Protein AF-A0A9D8QBR3-F1 (afdb_monomer_lite)

Radius of gyration: 22.79 Å; chains: 1; bounding box: 45×60×44 Å

Sequence (121 aa):
GFTKAMARELASLKITVNCVAPGVIDAPMLAAATPRSAAPGSMDTLAQAVPLGRLGTPEDIAGAVSFLLSEQASYITGATIDVNGGYRMAWAVAVRRLTSGCASARSARKCRAWHRRACDR

Structure (mmCIF, N/CA/C/O backbone):
data_AF-A0A9D8QBR3-F1
#
_entry.id   AF-A0A9D8QBR3-F1
#
loop_
_atom_site.group_PDB
_atom_site.id
_atom_site.type_symbol
_atom_site.label_atom_id
_atom_site.label_alt_id
_atom_site.label_comp_id
_atom_site.label_asym_id
_atom_site.label_entity_id
_atom_site.label_seq_id
_atom_site.pdbx_PDB_ins_code
_atom_site.Cartn_x
_atom_site.Cartn_y
_atom_site.Cartn_z
_atom_site.occupancy
_atom_site.B_iso_or_equiv
_atom_site.auth_seq_id
_atom_site.auth_comp_id
_atom_site.auth_asym_id
_atom_site.auth_atom_id
_atom_site.pdbx_PDB_model_num
ATOM 1 N N . GLY A 1 1 ? 7.817 0.364 11.735 1.00 84.06 1 GLY A N 1
ATOM 2 C CA . GLY A 1 1 ? 7.638 0.656 13.172 1.00 84.06 1 GLY A CA 1
ATOM 3 C C . GLY A 1 1 ? 6.437 1.550 13.399 1.00 84.06 1 GLY A C 1
ATOM 4 O O . GLY A 1 1 ? 5.447 1.078 13.938 1.00 84.06 1 GLY A O 1
ATOM 5 N N . PHE A 1 2 ? 6.502 2.792 12.914 1.00 95.06 2 PHE A N 1
ATOM 6 C CA . PHE A 1 2 ? 5.475 3.824 13.101 1.00 95.06 2 PHE A CA 1
ATOM 7 C C . PHE A 1 2 ? 4.035 3.373 12.792 1.00 95.06 2 PHE A C 1
ATOM 9 O O . PHE A 1 2 ? 3.184 3.437 13.670 1.00 95.06 2 PHE A O 1
ATOM 16 N N . THR A 1 3 ? 3.779 2.807 11.607 1.00 96.62 3 THR A N 1
ATOM 17 C CA . THR A 1 3 ? 2.440 2.330 11.201 1.00 96.62 3 THR A CA 1
ATOM 18 C C . THR A 1 3 ? 1.828 1.349 12.201 1.00 96.62 3 THR A C 1
ATOM 20 O O . THR A 1 3 ? 0.664 1.479 12.548 1.00 96.62 3 THR A O 1
ATOM 23 N N . LYS A 1 4 ? 2.616 0.395 12.715 1.00 96.75 4 LYS A N 1
ATOM 24 C CA . LYS A 1 4 ? 2.138 -0.605 13.684 1.00 96.75 4 LYS A CA 1
ATOM 25 C C . LYS A 1 4 ? 1.855 0.009 15.056 1.00 96.75 4 LYS A C 1
ATOM 27 O O . LYS A 1 4 ? 0.917 -0.415 15.719 1.00 96.75 4 LYS A O 1
ATOM 32 N N . ALA A 1 5 ? 2.659 0.987 15.478 1.00 97.44 5 ALA A N 1
ATOM 33 C CA . ALA A 1 5 ? 2.427 1.707 16.728 1.00 97.44 5 ALA A CA 1
ATOM 34 C C . ALA A 1 5 ? 1.124 2.518 16.651 1.00 97.44 5 ALA A C 1
ATOM 36 O O . ALA A 1 5 ? 0.245 2.339 17.486 1.00 97.44 5 ALA A O 1
ATOM 37 N N . MET A 1 6 ? 0.955 3.304 15.585 1.00 97.31 6 MET A N 1
ATOM 38 C CA . MET A 1 6 ? -0.261 4.089 15.345 1.00 97.31 6 MET A CA 1
ATOM 39 C C . MET A 1 6 ? -1.506 3.212 15.177 1.00 97.31 6 MET A C 1
ATOM 41 O O . MET A 1 6 ? -2.558 3.537 15.715 1.00 97.31 6 MET A O 1
ATOM 45 N N . ALA A 1 7 ? -1.386 2.076 14.482 1.00 97.50 7 ALA A N 1
ATOM 46 C CA . ALA A 1 7 ? -2.480 1.118 14.336 1.00 97.50 7 ALA A CA 1
ATOM 47 C C . ALA A 1 7 ? -2.979 0.593 15.688 1.00 97.50 7 ALA A C 1
ATOM 49 O O . ALA A 1 7 ? -4.179 0.414 15.861 1.00 97.50 7 ALA A O 1
ATOM 50 N N . ARG A 1 8 ? -2.074 0.353 16.647 1.00 97.00 8 ARG A N 1
ATOM 51 C CA . ARG A 1 8 ? -2.447 -0.080 18.001 1.00 97.00 8 ARG A CA 1
ATOM 52 C C . ARG A 1 8 ? -3.083 1.046 18.807 1.00 97.00 8 ARG A C 1
ATOM 54 O O . ARG A 1 8 ? -4.074 0.793 19.481 1.00 97.00 8 ARG A O 1
ATOM 61 N N . GLU A 1 9 ? -2.528 2.251 18.721 1.00 97.94 9 GLU A N 1
ATOM 62 C CA . GLU A 1 9 ? -3.010 3.411 19.477 1.00 97.94 9 GLU A CA 1
ATOM 63 C C . GLU A 1 9 ? -4.428 3.826 19.060 1.00 97.94 9 GLU A C 1
ATOM 65 O O . GLU A 1 9 ? -5.275 4.113 19.899 1.00 97.94 9 GLU A O 1
ATOM 70 N N . LEU A 1 10 ? -4.717 3.803 17.756 1.00 97.50 10 LEU A N 1
ATOM 71 C CA . LEU A 1 10 ? -5.983 4.297 17.212 1.00 97.50 10 LEU A CA 1
ATOM 72 C C . LEU A 1 10 ? -7.067 3.214 17.049 1.00 97.50 10 LEU A C 1
ATOM 74 O O . LEU A 1 10 ? -8.196 3.525 16.664 1.00 97.50 10 LEU A O 1
ATOM 78 N N . ALA A 1 11 ? -6.763 1.950 17.367 1.00 96.38 11 ALA A N 1
ATOM 79 C CA . ALA A 1 11 ? -7.699 0.835 17.197 1.00 96.38 11 ALA A CA 1
ATOM 80 C C . ALA A 1 11 ? -8.986 0.994 18.027 1.00 96.38 11 ALA A C 1
ATOM 82 O O . ALA A 1 11 ? -10.069 0.657 17.550 1.00 96.38 11 ALA A O 1
ATOM 83 N N . SER A 1 12 ? -8.892 1.541 19.245 1.00 96.62 12 SER A N 1
ATOM 84 C CA . SER A 1 12 ? -10.049 1.792 20.123 1.00 96.62 12 SER A CA 1
ATOM 85 C C . SER A 1 12 ? -11.034 2.807 19.532 1.00 96.62 12 SER A C 1
ATOM 87 O O . SER A 1 12 ? -12.233 2.733 19.796 1.00 96.62 12 SER A O 1
ATOM 89 N N . LEU A 1 13 ? -10.540 3.703 18.673 1.00 97.56 13 LEU A N 1
ATOM 90 C CA . LEU A 1 13 ? -11.322 4.691 17.931 1.00 97.56 13 LEU A CA 1
ATOM 91 C C . LEU A 1 13 ? -11.866 4.142 16.604 1.00 97.56 13 LEU A C 1
ATOM 93 O O . LEU A 1 13 ? -12.467 4.891 15.839 1.00 97.56 13 LEU A O 1
ATOM 97 N N . LYS A 1 14 ? -11.665 2.845 16.322 1.00 95.94 14 LYS A N 1
ATOM 98 C CA . LYS A 1 14 ? -12.031 2.185 15.058 1.00 95.94 14 LYS A CA 1
ATOM 99 C C . LYS A 1 14 ? -11.349 2.808 13.831 1.00 95.94 14 LYS A C 1
ATOM 101 O O . LYS A 1 14 ? -11.904 2.788 12.737 1.00 95.94 14 LYS A O 1
ATOM 106 N N . ILE A 1 15 ? -10.138 3.341 14.003 1.00 97.38 15 ILE A N 1
ATOM 107 C CA . ILE A 1 15 ? -9.3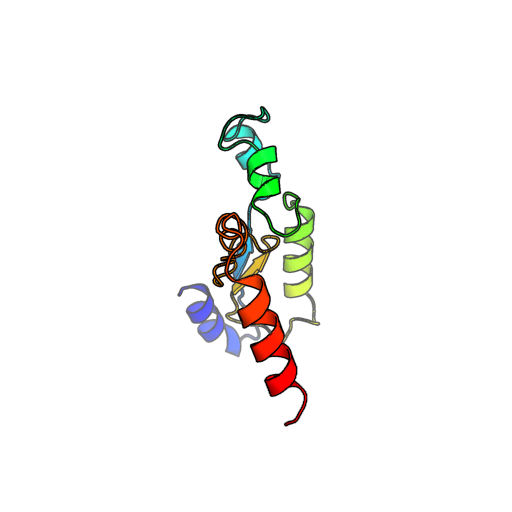27 3.884 12.907 1.00 97.38 15 ILE A CA 1
ATOM 108 C C . ILE A 1 15 ? -8.275 2.845 12.507 1.00 97.38 15 ILE A C 1
ATOM 110 O O . ILE A 1 15 ? -7.456 2.416 13.323 1.00 97.38 15 ILE A O 1
ATOM 114 N N . THR A 1 16 ? -8.268 2.458 11.233 1.00 97.88 16 THR A N 1
ATOM 115 C CA . THR A 1 16 ? -7.260 1.558 10.657 1.00 97.88 16 THR A CA 1
ATOM 116 C C . THR A 1 16 ? -6.068 2.345 10.122 1.00 97.88 16 THR A C 1
ATOM 118 O O . THR A 1 16 ? -6.245 3.351 9.438 1.00 97.88 16 THR A O 1
ATOM 121 N N . VAL A 1 17 ? -4.844 1.871 10.371 1.00 97.69 17 VAL A N 1
ATOM 122 C CA . VAL A 1 17 ? -3.615 2.524 9.888 1.00 97.69 17 VAL A CA 1
ATOM 123 C C . VAL A 1 17 ? -2.773 1.518 9.121 1.00 97.69 17 VAL A C 1
ATOM 125 O O . VAL A 1 17 ? -2.293 0.549 9.697 1.00 97.69 17 VAL A O 1
ATOM 128 N N . ASN A 1 18 ? -2.542 1.762 7.833 1.00 97.25 18 ASN A N 1
ATOM 129 C CA . ASN A 1 18 ? -1.762 0.881 6.962 1.00 97.25 18 ASN A CA 1
ATOM 130 C C . ASN A 1 18 ? -0.664 1.661 6.233 1.00 97.25 18 ASN A C 1
ATOM 132 O O . ASN A 1 18 ? -0.688 2.888 6.158 1.00 97.25 18 ASN A O 1
ATOM 136 N N . CYS A 1 19 ? 0.326 0.943 5.715 1.00 96.25 19 CYS A N 1
ATOM 137 C CA . CYS A 1 19 ? 1.414 1.493 4.919 1.00 96.25 19 CYS A CA 1
ATOM 138 C C . CYS A 1 19 ? 1.354 0.897 3.517 1.00 96.25 19 CYS A C 1
ATOM 140 O O . CYS A 1 19 ? 1.310 -0.321 3.373 1.00 96.25 19 CYS A O 1
ATOM 142 N N . VAL A 1 20 ? 1.387 1.748 2.496 1.00 94.94 20 VAL A N 1
ATOM 143 C CA . VAL A 1 20 ? 1.549 1.321 1.105 1.00 94.94 20 VAL A CA 1
ATOM 144 C C . VAL A 1 20 ? 3.009 1.524 0.719 1.00 94.94 20 VAL A C 1
ATOM 146 O O . VAL A 1 20 ? 3.544 2.622 0.869 1.00 94.94 20 VAL A O 1
ATOM 149 N N . ALA A 1 21 ? 3.657 0.459 0.256 1.00 92.62 21 ALA A N 1
ATOM 150 C CA . ALA A 1 21 ? 5.046 0.447 -0.180 1.00 92.62 21 ALA A CA 1
ATOM 151 C C . ALA A 1 21 ? 5.097 0.354 -1.718 1.00 92.62 21 ALA A C 1
ATOM 153 O O . ALA A 1 21 ? 5.069 -0.749 -2.277 1.00 92.62 21 ALA A O 1
ATOM 154 N N . PRO A 1 22 ? 5.126 1.502 -2.422 1.00 90.62 22 PRO A N 1
ATOM 155 C CA . PRO A 1 22 ? 5.157 1.525 -3.876 1.00 90.62 22 PRO A CA 1
ATOM 156 C C . PRO A 1 22 ? 6.493 1.014 -4.432 1.00 90.62 22 PRO A C 1
ATOM 158 O O . PRO A 1 22 ? 7.541 1.075 -3.781 1.00 90.62 22 PRO A O 1
ATOM 161 N N . GLY A 1 23 ? 6.436 0.497 -5.658 1.00 86.88 23 GLY A N 1
ATOM 162 C CA . GLY A 1 23 ? 7.604 0.115 -6.452 1.00 86.88 23 GLY A CA 1
ATOM 163 C C . GLY A 1 23 ? 8.112 1.237 -7.342 1.00 86.88 23 GLY A C 1
ATOM 164 O O . GLY A 1 23 ? 8.049 2.413 -6.993 1.00 86.88 23 GLY A O 1
ATOM 165 N N . VAL A 1 24 ? 8.598 0.857 -8.522 1.00 86.00 24 VAL A N 1
ATOM 166 C CA . VAL A 1 24 ? 8.919 1.819 -9.576 1.00 86.00 24 VAL A CA 1
ATOM 167 C C . VAL A 1 24 ? 7.615 2.253 -10.246 1.00 86.00 24 VAL A C 1
ATOM 169 O O . VAL A 1 24 ? 6.970 1.453 -10.927 1.00 86.00 24 VAL A O 1
ATOM 172 N N . ILE A 1 25 ? 7.222 3.504 -10.014 1.00 86.38 25 ILE A N 1
ATOM 173 C CA . ILE A 1 25 ? 5.989 4.105 -10.533 1.00 86.38 25 ILE A CA 1
ATOM 174 C C . ILE A 1 25 ? 6.351 5.218 -11.513 1.00 86.38 25 ILE A C 1
ATOM 176 O O . ILE A 1 25 ? 7.216 6.043 -11.211 1.00 86.38 25 ILE A O 1
ATOM 180 N N . ASP A 1 26 ? 5.678 5.257 -12.661 1.00 83.31 26 ASP A N 1
ATOM 181 C CA . ASP A 1 26 ? 5.788 6.329 -13.648 1.00 83.31 26 ASP A CA 1
ATOM 182 C C . ASP A 1 26 ? 5.111 7.598 -13.112 1.00 83.31 26 ASP A C 1
ATOM 184 O O . ASP A 1 26 ? 3.926 7.855 -13.315 1.00 83.31 26 ASP A O 1
ATOM 188 N N . ALA A 1 27 ? 5.868 8.352 -12.321 1.00 78.19 27 ALA A N 1
ATOM 189 C CA . ALA A 1 27 ? 5.452 9.609 -11.723 1.00 78.19 27 ALA A CA 1
ATOM 190 C C . ALA A 1 27 ? 6.390 10.740 -12.176 1.00 78.19 27 ALA A C 1
ATOM 192 O O . ALA A 1 27 ? 7.571 10.484 -12.436 1.00 78.19 27 ALA A O 1
ATOM 193 N N . PRO A 1 28 ? 5.932 12.009 -12.178 1.00 72.75 28 PRO A N 1
ATOM 194 C CA . PRO A 1 28 ? 6.739 13.150 -12.624 1.00 72.75 28 PRO A CA 1
ATOM 195 C C . PRO A 1 28 ? 8.110 13.245 -11.940 1.00 72.75 28 PRO A C 1
ATOM 197 O O . PRO A 1 28 ? 9.100 13.612 -12.566 1.00 72.75 28 PRO A O 1
ATOM 200 N N . MET A 1 29 ? 8.185 12.851 -10.666 1.00 68.31 29 MET A N 1
ATOM 201 C CA . MET A 1 29 ? 9.431 12.814 -9.898 1.00 68.31 29 MET A CA 1
ATOM 202 C C . MET A 1 29 ? 10.443 11.803 -10.459 1.00 68.31 29 MET A C 1
ATOM 204 O O . MET A 1 29 ? 11.633 12.102 -10.528 1.00 68.31 29 MET A O 1
ATOM 208 N N . LEU A 1 30 ? 9.987 10.620 -10.881 1.00 69.31 30 LEU A N 1
ATOM 209 C CA . LEU A 1 30 ? 10.856 9.620 -11.502 1.00 69.31 30 LEU A CA 1
ATOM 210 C C . LEU A 1 30 ? 11.273 10.071 -12.906 1.00 69.31 30 LEU A C 1
ATOM 212 O O . LEU A 1 30 ? 12.441 9.940 -13.267 1.00 69.31 30 LEU A O 1
ATOM 216 N N . ALA A 1 31 ? 10.349 10.670 -13.660 1.00 67.25 31 ALA A N 1
ATOM 217 C CA . ALA A 1 31 ? 10.625 11.217 -14.986 1.00 67.25 31 ALA A CA 1
ATOM 218 C C . ALA A 1 31 ? 11.650 12.360 -14.974 1.00 67.25 31 ALA A C 1
ATOM 220 O O . ALA A 1 31 ? 12.449 12.472 -15.899 1.00 67.25 31 ALA A O 1
ATOM 221 N N . ALA A 1 32 ? 11.677 13.170 -13.914 1.00 65.12 32 ALA A N 1
ATOM 222 C CA . ALA A 1 32 ? 12.683 14.214 -13.735 1.00 65.12 32 ALA A CA 1
ATOM 223 C C . ALA A 1 32 ? 14.065 13.660 -13.339 1.00 65.12 32 ALA A C 1
ATOM 225 O O . ALA A 1 32 ? 15.085 14.259 -13.670 1.00 65.12 32 ALA A O 1
ATOM 226 N N . ALA A 1 33 ? 14.107 12.527 -12.630 1.00 65.25 33 ALA A N 1
ATOM 227 C CA . ALA A 1 33 ? 15.340 11.938 -12.107 1.00 65.25 33 ALA A CA 1
ATOM 228 C C . ALA A 1 33 ? 15.984 10.892 -13.036 1.00 65.25 33 ALA A C 1
ATOM 230 O O . ALA A 1 33 ? 17.158 10.568 -12.859 1.00 65.25 33 ALA A O 1
ATOM 231 N N . THR A 1 34 ? 15.241 10.345 -14.007 1.00 62.19 34 THR A N 1
ATOM 232 C CA . THR A 1 34 ? 15.716 9.258 -14.879 1.00 62.19 34 THR A CA 1
ATOM 233 C C . THR A 1 34 ? 15.534 9.582 -16.365 1.00 62.19 34 THR A C 1
ATOM 235 O O . THR A 1 34 ? 14.416 9.840 -16.813 1.00 62.19 34 THR A O 1
ATOM 238 N N . PRO A 1 35 ? 16.612 9.547 -17.173 1.00 62.53 35 PRO A N 1
ATOM 239 C CA . PRO A 1 35 ? 16.503 9.656 -18.623 1.00 62.53 35 PRO A CA 1
ATOM 240 C C . PRO A 1 35 ? 15.719 8.474 -19.212 1.00 62.53 35 PRO A C 1
ATOM 242 O O . PRO A 1 35 ? 15.886 7.329 -18.788 1.00 62.53 35 PRO A O 1
ATOM 245 N N . ARG A 1 36 ? 14.909 8.730 -20.246 1.00 60.66 36 ARG A N 1
ATOM 246 C CA . ARG A 1 36 ? 14.108 7.700 -20.940 1.00 60.66 36 ARG A CA 1
ATOM 247 C C . ARG A 1 36 ? 14.914 6.842 -21.937 1.00 60.66 36 ARG A C 1
ATOM 249 O O . ARG A 1 36 ? 14.371 5.910 -22.508 1.00 60.66 36 ARG A O 1
ATOM 256 N N . SER A 1 37 ? 16.192 7.153 -22.165 1.00 53.69 37 SER A N 1
ATOM 257 C CA . SER A 1 37 ? 17.087 6.448 -23.107 1.00 53.69 37 SER A CA 1
ATOM 258 C C . SER A 1 37 ? 17.552 5.093 -22.577 1.00 53.69 37 SER A C 1
ATOM 260 O O . SER A 1 37 ? 17.706 4.979 -21.380 1.00 53.69 37 SER A O 1
ATOM 262 N N . ALA A 1 38 ? 17.936 4.130 -23.423 1.00 53.31 38 ALA A N 1
ATOM 263 C CA . ALA A 1 38 ? 18.385 2.767 -23.056 1.00 53.31 38 ALA A CA 1
ATOM 264 C C . ALA A 1 38 ? 19.698 2.644 -22.228 1.00 53.31 38 ALA A C 1
ATOM 266 O O . ALA A 1 38 ? 20.374 1.614 -22.257 1.00 53.31 38 ALA A O 1
ATOM 267 N N . ALA A 1 39 ? 20.091 3.684 -21.493 1.00 49.16 39 ALA A N 1
ATOM 268 C CA . ALA A 1 39 ? 21.199 3.641 -20.550 1.00 49.16 39 ALA A CA 1
ATOM 269 C C . ALA A 1 39 ? 20.841 2.788 -19.310 1.00 49.16 39 ALA A C 1
ATOM 271 O O . ALA A 1 39 ? 19.659 2.657 -18.966 1.00 49.16 39 ALA A O 1
ATOM 272 N N . PRO A 1 40 ? 21.836 2.224 -18.602 1.00 49.75 40 PRO A N 1
ATOM 273 C CA . PRO A 1 40 ? 21.618 1.606 -17.296 1.00 49.75 40 PRO A CA 1
ATOM 274 C C . PRO A 1 40 ? 20.934 2.600 -16.342 1.00 49.75 40 PRO A C 1
ATOM 276 O O . PRO A 1 40 ? 21.436 3.706 -16.155 1.00 49.75 40 PRO A O 1
ATOM 279 N N . GLY A 1 41 ? 19.793 2.225 -15.753 1.00 58.88 41 GLY A N 1
ATOM 280 C CA . GLY A 1 41 ? 19.010 3.106 -14.867 1.00 58.88 41 GLY A CA 1
ATOM 281 C C . GLY A 1 41 ? 17.889 3.888 -15.562 1.00 58.88 41 GLY A C 1
ATOM 282 O O . GLY A 1 41 ? 17.268 4.754 -14.953 1.00 58.88 41 GLY A O 1
ATOM 283 N N . SER A 1 42 ? 17.616 3.577 -16.824 1.00 67.50 42 SER A N 1
ATOM 284 C CA . SER A 1 42 ? 16.482 4.114 -17.570 1.00 67.50 42 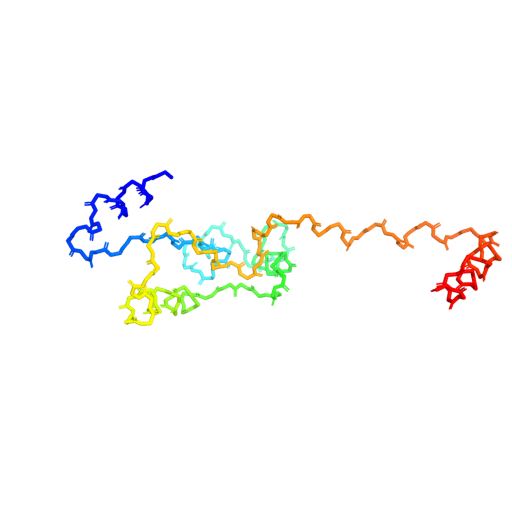SER A CA 1
ATOM 285 C C . SER A 1 42 ? 15.160 3.441 -17.242 1.00 67.50 42 SER A C 1
ATOM 287 O O . SER A 1 42 ? 15.129 2.302 -16.766 1.00 67.50 42 SER A O 1
ATOM 289 N N . MET A 1 43 ? 14.061 4.119 -17.574 1.00 69.31 43 MET A N 1
ATOM 290 C CA . MET A 1 43 ? 12.701 3.600 -17.395 1.00 69.31 43 MET A CA 1
ATOM 291 C C . MET A 1 43 ? 12.499 2.206 -18.007 1.00 69.31 43 MET A C 1
ATOM 293 O O . MET A 1 43 ? 11.904 1.346 -17.359 1.00 69.31 43 MET A O 1
ATOM 297 N N . ASP A 1 44 ? 13.052 1.946 -19.194 1.00 71.88 44 ASP A N 1
ATOM 298 C CA . ASP A 1 44 ? 12.915 0.648 -19.868 1.00 71.88 44 ASP A CA 1
ATOM 299 C C . ASP A 1 44 ? 13.685 -0.462 -19.140 1.00 71.88 44 ASP A C 1
ATOM 301 O O . ASP A 1 44 ? 13.182 -1.574 -18.967 1.00 71.88 44 ASP A O 1
ATOM 305 N N . THR A 1 45 ? 14.891 -0.162 -18.643 1.00 74.06 45 THR A N 1
ATOM 306 C CA . THR A 1 45 ? 15.659 -1.128 -17.837 1.00 74.06 45 THR A CA 1
ATOM 307 C C . THR A 1 45 ? 14.994 -1.410 -16.490 1.00 74.06 45 THR A C 1
ATOM 309 O O . THR A 1 45 ? 15.029 -2.544 -16.012 1.00 74.06 45 THR A O 1
ATOM 312 N N . LEU A 1 46 ? 14.334 -0.408 -15.900 1.00 75.69 46 LEU 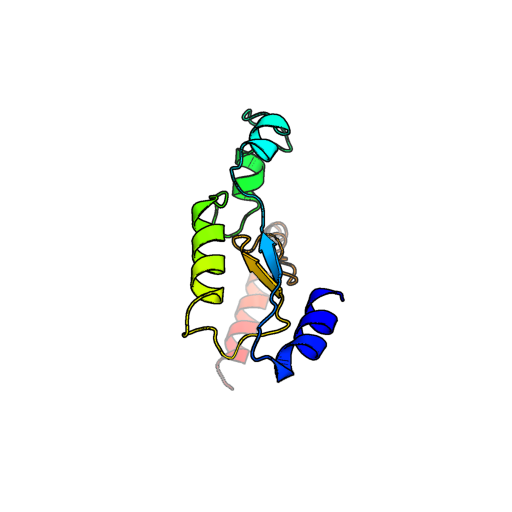A N 1
ATOM 313 C CA . LEU A 1 46 ? 13.563 -0.565 -14.669 1.00 75.69 46 LEU A CA 1
ATOM 314 C C . LEU A 1 46 ? 12.312 -1.417 -14.902 1.00 75.69 46 LEU A C 1
ATOM 316 O O . LEU A 1 46 ? 12.050 -2.319 -14.112 1.00 75.69 46 LEU A O 1
ATOM 320 N N . ALA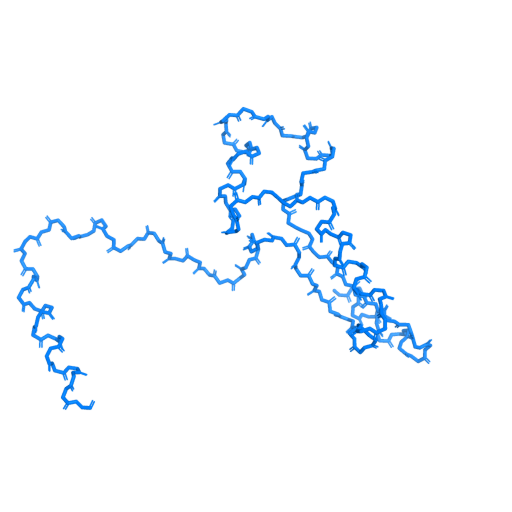 A 1 47 ? 11.587 -1.203 -16.003 1.00 81.25 47 ALA A N 1
ATOM 321 C CA . ALA A 1 47 ? 10.432 -2.019 -16.372 1.00 81.25 47 ALA A CA 1
ATOM 322 C C . ALA A 1 47 ? 10.798 -3.503 -16.541 1.00 81.25 47 ALA A C 1
ATOM 324 O O . ALA A 1 47 ? 10.066 -4.369 -16.068 1.00 81.25 47 ALA A O 1
ATOM 325 N N . GLN A 1 48 ? 11.958 -3.804 -17.138 1.00 82.44 48 GLN A N 1
ATOM 326 C CA . GLN A 1 48 ? 12.457 -5.181 -17.270 1.00 82.44 48 GLN A CA 1
ATOM 327 C C . GLN A 1 48 ? 12.828 -5.832 -15.931 1.00 82.44 48 GLN A C 1
ATOM 329 O O . GLN A 1 48 ? 12.803 -7.057 -15.817 1.00 82.44 48 GLN A O 1
ATOM 334 N N . ALA A 1 49 ? 13.192 -5.036 -14.925 1.00 80.75 49 ALA A N 1
ATOM 335 C CA . ALA A 1 49 ? 13.499 -5.532 -13.587 1.00 80.75 49 ALA A CA 1
ATOM 336 C C . ALA A 1 49 ? 12.236 -5.821 -12.754 1.00 80.75 49 ALA A C 1
ATOM 338 O O . ALA A 1 49 ? 12.314 -6.538 -11.756 1.00 80.75 49 ALA A O 1
ATOM 339 N N . VAL A 1 50 ? 11.076 -5.284 -13.147 1.00 86.44 50 VAL A N 1
ATOM 340 C CA . VAL A 1 50 ? 9.788 -5.579 -12.511 1.00 86.44 50 VAL A CA 1
ATOM 341 C C . VAL A 1 50 ? 9.253 -6.908 -13.063 1.00 86.44 50 VAL A C 1
ATOM 343 O O . VAL A 1 50 ? 9.094 -7.035 -14.274 1.00 86.44 50 VAL A O 1
ATOM 346 N N . PRO A 1 51 ? 8.911 -7.900 -12.221 1.00 87.38 51 PRO A N 1
ATOM 347 C CA . PRO A 1 51 ? 8.359 -9.179 -12.680 1.00 87.38 51 PRO A CA 1
ATOM 348 C C . PRO A 1 51 ? 7.088 -9.080 -13.535 1.00 87.38 51 PRO A C 1
ATOM 350 O O . PRO A 1 51 ? 6.900 -9.891 -14.436 1.00 87.38 51 PRO A O 1
ATOM 353 N N . LEU A 1 52 ? 6.234 -8.079 -13.297 1.00 88.12 52 LEU A N 1
ATOM 354 C CA . LEU A 1 52 ? 5.080 -7.786 -14.163 1.00 88.12 52 LEU A CA 1
ATOM 355 C C . LEU A 1 52 ? 5.452 -7.127 -15.508 1.00 88.12 52 LEU A C 1
ATOM 357 O O . LEU A 1 52 ? 4.564 -6.857 -16.313 1.00 88.12 52 LEU A O 1
ATOM 361 N N . GLY A 1 53 ? 6.734 -6.852 -15.760 1.00 85.62 53 GLY A N 1
ATOM 362 C CA . GLY A 1 53 ? 7.259 -6.361 -17.038 1.00 85.62 53 GLY A CA 1
ATOM 363 C C . GLY A 1 53 ? 6.874 -4.924 -17.393 1.00 85.62 53 GLY A C 1
ATOM 364 O O . GLY A 1 53 ? 7.062 -4.508 -18.533 1.00 85.62 53 GLY A O 1
ATOM 365 N N . ARG A 1 54 ? 6.315 -4.167 -16.444 1.00 87.44 54 ARG A N 1
ATOM 366 C CA . ARG A 1 54 ? 5.890 -2.777 -16.635 1.00 87.44 54 ARG A CA 1
ATOM 367 C C . ARG A 1 54 ? 6.183 -1.932 -15.405 1.00 87.44 54 ARG A C 1
ATOM 369 O O . ARG A 1 54 ? 6.230 -2.448 -14.288 1.00 87.44 54 ARG A O 1
ATOM 376 N N . LEU A 1 55 ? 6.300 -0.625 -15.613 1.00 87.44 55 LEU A N 1
ATOM 377 C CA . LEU A 1 55 ? 6.233 0.336 -14.518 1.00 87.44 55 LEU A CA 1
ATOM 378 C C . LEU A 1 55 ? 4.805 0.389 -13.963 1.00 87.44 55 LEU A C 1
ATOM 380 O O . LEU A 1 55 ? 3.824 0.182 -14.689 1.00 87.44 55 LEU A O 1
ATOM 384 N N . GLY A 1 56 ? 4.696 0.638 -12.661 1.00 88.62 56 GLY A N 1
ATOM 385 C CA . GLY A 1 56 ? 3.411 0.973 -12.067 1.00 88.62 56 GLY A CA 1
ATOM 386 C C . GLY A 1 56 ? 2.977 2.374 -12.486 1.00 88.62 56 GLY A C 1
ATOM 387 O O . GLY A 1 56 ? 3.793 3.205 -12.874 1.00 88.62 56 GLY A O 1
ATOM 388 N N . THR A 1 57 ? 1.688 2.635 -12.383 1.00 90.62 57 THR A N 1
ATOM 389 C CA . THR A 1 57 ? 1.060 3.933 -12.634 1.00 90.62 57 THR A CA 1
ATOM 390 C C . THR A 1 57 ? 0.567 4.529 -11.313 1.00 90.62 57 THR A C 1
ATOM 392 O O . THR A 1 57 ? 0.385 3.789 -10.337 1.00 90.62 57 THR A O 1
ATOM 395 N N . PRO A 1 58 ? 0.351 5.852 -11.225 1.00 91.38 58 PRO A N 1
ATOM 396 C CA . PRO A 1 58 ? -0.312 6.456 -10.070 1.00 91.38 58 PRO A CA 1
ATOM 397 C C . PRO A 1 58 ? -1.663 5.796 -9.752 1.00 91.38 58 PRO A C 1
ATOM 399 O O . PRO A 1 58 ? -2.008 5.623 -8.583 1.00 91.38 58 PRO A O 1
ATOM 402 N N . GLU A 1 59 ? -2.386 5.355 -10.780 1.00 93.44 59 GLU A N 1
ATOM 403 C CA . GLU A 1 59 ? -3.671 4.668 -10.678 1.00 93.44 59 GLU A CA 1
ATOM 404 C C . GLU A 1 59 ? -3.543 3.298 -9.996 1.00 93.44 59 GLU A C 1
ATOM 406 O O . GLU A 1 59 ? -4.414 2.934 -9.205 1.00 93.44 59 GLU A O 1
ATOM 411 N N . ASP A 1 60 ? -2.441 2.567 -10.213 1.00 92.81 60 ASP A N 1
ATOM 412 C CA . ASP A 1 60 ? -2.177 1.301 -9.509 1.00 92.81 60 ASP A CA 1
ATOM 413 C C . ASP A 1 60 ? -2.059 1.521 -7.987 1.00 92.81 60 ASP A C 1
ATOM 415 O O . ASP A 1 60 ? -2.556 0.723 -7.188 1.00 92.81 60 ASP A O 1
ATOM 419 N N . ILE A 1 61 ? -1.432 2.628 -7.565 1.00 93.81 61 ILE A N 1
ATOM 420 C CA . ILE A 1 61 ? -1.331 2.999 -6.145 1.00 93.81 61 ILE A CA 1
ATOM 421 C C . ILE A 1 61 ? -2.682 3.482 -5.616 1.00 93.81 61 ILE A C 1
ATOM 423 O O . ILE A 1 61 ? -3.103 3.074 -4.531 1.00 93.81 61 ILE A O 1
ATOM 427 N N . ALA A 1 62 ? -3.376 4.326 -6.383 1.00 95.19 62 ALA A N 1
ATOM 428 C CA . ALA A 1 62 ? -4.685 4.852 -6.015 1.00 95.19 62 ALA A CA 1
ATOM 429 C C . ALA A 1 62 ? -5.714 3.730 -5.822 1.00 95.19 62 ALA A C 1
ATOM 431 O O . ALA A 1 62 ? -6.485 3.782 -4.868 1.00 95.19 62 ALA A O 1
ATOM 432 N N . GLY A 1 63 ? -5.684 2.686 -6.655 1.00 95.88 63 GLY A N 1
ATOM 433 C CA . GLY A 1 63 ? -6.541 1.510 -6.504 1.00 95.88 63 GLY A CA 1
ATOM 434 C C . GLY A 1 63 ? -6.314 0.785 -5.175 1.00 95.88 63 GLY A C 1
ATOM 435 O O . GLY A 1 63 ? -7.270 0.489 -4.458 1.00 95.88 63 GLY A O 1
ATOM 436 N N . ALA A 1 64 ? -5.053 0.570 -4.789 1.00 96.00 64 ALA A N 1
ATOM 437 C CA . ALA A 1 64 ? -4.724 -0.053 -3.506 1.00 96.00 64 ALA A CA 1
ATOM 438 C C . ALA A 1 64 ? -5.147 0.812 -2.306 1.00 96.00 64 ALA A C 1
ATOM 440 O O . ALA A 1 64 ? -5.690 0.298 -1.327 1.00 96.00 64 ALA A O 1
ATOM 441 N N . VAL A 1 65 ? -4.939 2.130 -2.384 1.00 96.69 65 VAL A N 1
ATOM 442 C CA . VAL A 1 65 ? -5.384 3.072 -1.345 1.00 96.69 65 VAL A CA 1
ATOM 443 C C . VAL A 1 65 ? -6.911 3.112 -1.266 1.00 96.69 65 VAL A C 1
ATOM 445 O O . VAL A 1 65 ? -7.461 3.053 -0.173 1.00 96.69 65 VAL A O 1
ATOM 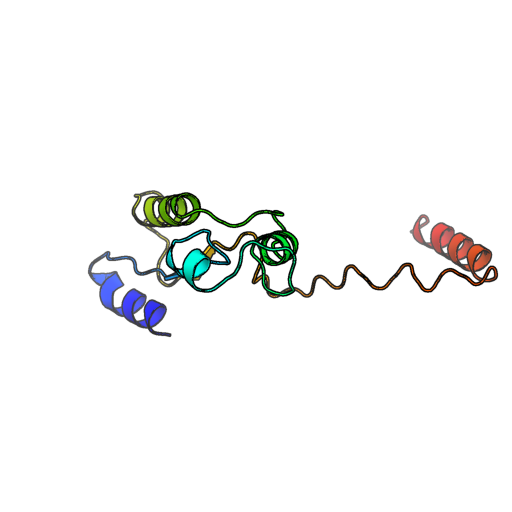448 N N . SER A 1 66 ? -7.605 3.150 -2.403 1.00 97.69 66 SER A N 1
ATOM 449 C CA . SER A 1 66 ? -9.068 3.135 -2.461 1.00 97.69 66 SER A CA 1
ATOM 450 C C . SER A 1 66 ? -9.644 1.872 -1.818 1.00 97.69 66 SER A C 1
ATOM 452 O O . SER A 1 66 ? -10.575 1.970 -1.021 1.00 97.69 66 SER A O 1
ATOM 454 N N . PHE A 1 67 ? -9.038 0.706 -2.065 1.00 97.50 67 PHE A N 1
ATOM 455 C CA . PHE A 1 67 ? -9.406 -0.533 -1.381 1.00 97.50 67 PHE A CA 1
ATOM 456 C C . PHE A 1 67 ? -9.219 -0.428 0.139 1.00 97.50 67 PHE A C 1
ATOM 458 O O . PHE A 1 67 ? -10.136 -0.762 0.886 1.00 97.50 67 PHE A O 1
ATOM 465 N N . LEU A 1 68 ? -8.074 0.086 0.600 1.00 97.19 68 LEU A N 1
ATOM 466 C CA . LEU A 1 68 ? -7.792 0.273 2.029 1.00 97.19 68 LEU A CA 1
ATOM 467 C C . LEU A 1 68 ? -8.752 1.243 2.730 1.00 97.19 68 LEU A C 1
ATOM 469 O O . LEU A 1 68 ? -8.940 1.134 3.938 1.00 97.19 68 LEU A O 1
ATOM 473 N N . LEU A 1 69 ? -9.334 2.187 1.991 1.00 96.69 69 LEU A N 1
ATOM 474 C CA . LEU A 1 69 ? -10.338 3.126 2.497 1.00 96.69 69 LEU A CA 1
ATOM 475 C C . LEU A 1 69 ? -11.766 2.562 2.451 1.00 96.69 69 LEU A C 1
ATOM 477 O O . LEU A 1 69 ? -12.676 3.163 3.018 1.00 96.69 69 LEU A O 1
ATOM 481 N N . SER A 1 70 ? -11.981 1.438 1.768 1.00 97.31 70 SER A N 1
ATOM 482 C CA . SER A 1 70 ? -13.296 0.814 1.631 1.00 97.31 70 SER A CA 1
ATOM 483 C C . SER A 1 70 ? -13.664 -0.054 2.839 1.00 97.31 70 SER A C 1
ATOM 485 O O . SER A 1 70 ? -12.801 -0.537 3.574 1.00 97.31 70 SER A O 1
ATOM 487 N N . GLU A 1 71 ? -14.956 -0.353 2.999 1.00 96.19 71 GLU A N 1
ATOM 488 C CA . GLU A 1 71 ? -15.449 -1.254 4.056 1.00 96.19 71 GLU A CA 1
ATOM 489 C C . GLU A 1 71 ? -14.876 -2.678 3.957 1.00 96.19 71 GLU A C 1
ATOM 491 O O . GLU A 1 71 ? -14.759 -3.382 4.963 1.00 96.19 71 GLU A O 1
ATOM 496 N N . GLN A 1 72 ? -14.459 -3.092 2.757 1.00 97.06 72 GLN A N 1
ATOM 497 C CA . GLN A 1 72 ? -13.876 -4.413 2.502 1.00 97.06 72 GLN A CA 1
ATOM 498 C C . GLN A 1 72 ? -12.527 -4.594 3.214 1.00 97.06 72 GLN A C 1
ATOM 500 O O . GLN A 1 72 ? -12.132 -5.720 3.509 1.00 97.06 72 GLN A O 1
ATOM 505 N N . ALA A 1 73 ? -11.838 -3.495 3.533 1.00 97.12 73 ALA A N 1
ATOM 506 C CA . ALA A 1 73 ? -10.576 -3.490 4.264 1.00 97.12 73 ALA A CA 1
ATOM 507 C C . ALA A 1 73 ? -10.739 -3.174 5.763 1.00 97.12 73 ALA A C 1
ATOM 509 O O . ALA A 1 73 ? -9.741 -2.977 6.453 1.00 97.12 73 ALA A O 1
ATOM 510 N N . SER A 1 74 ? -11.967 -3.170 6.297 1.00 96.81 74 SER A N 1
ATOM 511 C CA . SER A 1 74 ? -12.269 -2.775 7.688 1.00 96.81 74 SER A CA 1
ATOM 512 C C . SER A 1 74 ? -11.537 -3.580 8.772 1.00 96.81 74 SER A C 1
ATOM 514 O O . SER A 1 74 ? -11.401 -3.107 9.899 1.00 96.81 74 SER A O 1
ATOM 516 N N . TYR A 1 75 ? -11.028 -4.771 8.445 1.00 96.38 75 TYR A N 1
ATOM 517 C CA . TYR A 1 75 ? -10.251 -5.615 9.359 1.00 96.38 75 TYR A CA 1
ATOM 518 C C . TYR A 1 75 ? -8.734 -5.606 9.089 1.00 96.38 75 TYR A C 1
ATOM 520 O O . TYR A 1 75 ? -7.975 -6.348 9.712 1.00 96.38 75 TYR A O 1
ATOM 528 N N . ILE A 1 76 ? -8.265 -4.766 8.163 1.00 97.12 76 ILE A N 1
ATOM 529 C CA . ILE A 1 76 ? -6.853 -4.649 7.794 1.00 97.12 76 ILE A CA 1
ATOM 530 C C . ILE A 1 76 ? -6.268 -3.420 8.498 1.00 97.12 76 ILE A C 1
ATOM 532 O O . ILE A 1 76 ? -6.574 -2.283 8.148 1.00 97.12 76 ILE A O 1
ATOM 536 N N . THR A 1 77 ? -5.401 -3.627 9.490 1.00 97.31 77 THR A N 1
ATOM 537 C CA . THR A 1 77 ? -4.685 -2.543 10.183 1.00 97.31 77 THR A CA 1
ATOM 538 C C . THR A 1 77 ? -3.274 -2.977 10.579 1.00 97.31 77 THR A C 1
ATOM 540 O O . THR A 1 77 ? -3.014 -4.147 10.859 1.00 97.31 77 THR A O 1
ATOM 543 N N . GLY A 1 78 ? -2.331 -2.039 10.588 1.00 96.62 78 GLY A N 1
ATOM 544 C CA . GLY A 1 78 ? -0.918 -2.270 10.891 1.00 96.62 78 GLY A CA 1
ATOM 545 C C . GLY A 1 78 ? -0.141 -2.999 9.791 1.00 96.62 78 GLY A C 1
ATOM 546 O O . GLY A 1 78 ? 1.010 -3.390 10.023 1.00 96.62 78 GLY A O 1
ATOM 547 N N . ALA A 1 79 ? -0.739 -3.188 8.611 1.00 95.94 79 ALA A N 1
ATOM 548 C CA . ALA A 1 79 ? -0.128 -3.903 7.500 1.00 95.94 79 ALA A CA 1
ATOM 549 C C . ALA A 1 79 ? 0.778 -2.994 6.655 1.00 95.94 79 ALA A C 1
ATOM 551 O O . ALA A 1 79 ? 0.563 -1.784 6.545 1.00 95.94 79 ALA A O 1
ATOM 552 N N . THR A 1 80 ? 1.784 -3.604 6.030 1.00 94.56 80 THR A N 1
ATOM 553 C CA . THR A 1 80 ? 2.534 -3.010 4.920 1.00 94.56 80 THR A CA 1
ATOM 554 C C . THR A 1 80 ? 2.120 -3.744 3.654 1.00 94.56 80 THR A C 1
ATOM 556 O O . THR A 1 80 ? 2.305 -4.955 3.568 1.00 94.56 80 THR A O 1
ATOM 559 N N . ILE A 1 81 ? 1.531 -3.020 2.707 1.00 94.50 81 ILE A N 1
ATOM 560 C CA . ILE A 1 81 ? 1.069 -3.552 1.429 1.00 94.50 81 ILE A CA 1
ATOM 561 C C . ILE A 1 81 ? 2.047 -3.120 0.346 1.00 94.50 81 ILE A C 1
ATOM 563 O O . ILE A 1 81 ? 2.178 -1.933 0.046 1.00 94.50 81 ILE A O 1
ATOM 567 N N . ASP A 1 82 ? 2.729 -4.099 -0.234 1.00 93.19 82 ASP A N 1
ATOM 568 C CA . ASP A 1 82 ? 3.650 -3.899 -1.343 1.00 93.19 82 ASP A CA 1
ATOM 569 C C . ASP A 1 82 ? 2.877 -3.740 -2.659 1.00 93.19 82 ASP A C 1
ATOM 571 O O . ASP A 1 82 ? 2.274 -4.687 -3.162 1.00 93.19 82 ASP A O 1
ATOM 575 N N . VAL A 1 83 ? 2.926 -2.543 -3.247 1.00 93.69 83 VAL A N 1
ATOM 576 C CA . VAL A 1 83 ? 2.287 -2.226 -4.537 1.00 93.69 83 VAL A CA 1
ATOM 577 C C . VAL A 1 83 ? 3.384 -1.886 -5.538 1.00 93.69 83 VAL A C 1
ATOM 579 O O . VAL A 1 83 ? 3.650 -0.731 -5.867 1.00 93.69 83 VAL A O 1
ATOM 582 N N . ASN A 1 84 ? 4.124 -2.917 -5.944 1.00 91.06 84 ASN A N 1
ATOM 583 C CA . ASN A 1 84 ? 5.397 -2.743 -6.646 1.00 91.06 84 ASN A CA 1
ATOM 584 C C . ASN A 1 84 ? 5.616 -3.693 -7.832 1.00 91.06 84 ASN A C 1
ATOM 586 O O . ASN A 1 84 ? 6.743 -3.824 -8.305 1.00 91.06 84 ASN A O 1
ATOM 590 N N . GLY A 1 85 ? 4.572 -4.386 -8.291 1.00 88.19 85 GLY A N 1
ATOM 591 C CA . GLY A 1 85 ? 4.664 -5.326 -9.413 1.00 88.19 85 GLY A CA 1
ATOM 592 C C . GLY A 1 85 ? 5.643 -6.486 -9.194 1.00 88.19 85 GLY A C 1
ATOM 593 O O . GLY A 1 85 ? 6.137 -7.066 -10.158 1.00 88.19 85 GLY A O 1
ATOM 594 N N . GLY A 1 86 ? 5.954 -6.804 -7.934 1.00 86.25 86 GLY A N 1
ATOM 595 C CA . GLY A 1 86 ? 6.897 -7.851 -7.552 1.00 86.25 86 GLY A CA 1
ATOM 596 C C . GLY A 1 86 ? 8.356 -7.391 -7.466 1.00 86.25 86 GLY A C 1
ATOM 597 O O . GLY A 1 86 ? 9.233 -8.208 -7.193 1.00 86.25 86 GLY A O 1
ATOM 598 N N . TYR A 1 87 ? 8.636 -6.100 -7.670 1.00 83.06 87 TYR A N 1
ATOM 599 C CA . TYR A 1 87 ? 9.997 -5.554 -7.692 1.00 83.06 87 TYR A CA 1
ATOM 600 C C . TYR A 1 87 ? 10.766 -5.784 -6.382 1.00 83.06 87 TYR A C 1
ATOM 602 O O . TYR A 1 87 ? 11.972 -6.013 -6.397 1.00 83.06 87 TYR A O 1
ATOM 610 N N . ARG A 1 88 ? 10.074 -5.755 -5.234 1.00 73.69 88 ARG A N 1
ATOM 611 C CA . ARG A 1 88 ? 10.679 -5.985 -3.909 1.00 73.69 88 ARG A CA 1
ATOM 612 C C . ARG A 1 88 ? 10.202 -7.278 -3.255 1.00 73.69 88 ARG A C 1
ATOM 614 O O . ARG A 1 88 ? 9.992 -7.315 -2.047 1.00 73.69 88 ARG A O 1
ATOM 621 N N . MET A 1 89 ? 10.043 -8.348 -4.029 1.00 74.56 89 MET A N 1
ATOM 622 C CA . MET A 1 89 ? 9.806 -9.665 -3.442 1.00 74.56 89 MET A CA 1
ATOM 623 C C . MET A 1 89 ? 11.089 -10.184 -2.786 1.00 74.56 89 MET A C 1
ATOM 625 O O . MET A 1 89 ? 12.070 -10.486 -3.462 1.00 74.56 89 MET A O 1
ATOM 629 N N . ALA A 1 90 ? 11.075 -10.325 -1.460 1.00 47.59 90 ALA A N 1
ATOM 630 C CA . ALA A 1 90 ? 12.096 -11.056 -0.714 1.00 47.59 90 ALA A CA 1
ATOM 631 C C . ALA A 1 90 ? 11.938 -12.573 -0.928 1.00 47.59 90 ALA A C 1
ATOM 633 O O . ALA A 1 90 ? 11.703 -13.336 0.000 1.00 47.59 90 ALA A O 1
ATOM 634 N N . TRP A 1 91 ? 12.059 -13.026 -2.168 1.00 37.34 91 TRP A N 1
ATOM 635 C CA . TRP A 1 91 ? 12.519 -14.372 -2.457 1.00 37.34 91 TRP A CA 1
ATOM 636 C C . TRP A 1 91 ? 13.453 -14.231 -3.647 1.00 37.34 91 TRP A C 1
ATOM 638 O O . TRP A 1 91 ? 13.100 -13.649 -4.670 1.00 37.34 91 TRP A O 1
ATOM 648 N N . ALA A 1 92 ? 14.697 -14.662 -3.473 1.00 43.34 92 ALA A N 1
ATOM 649 C CA . ALA A 1 92 ? 15.667 -14.630 -4.545 1.00 43.34 92 ALA A CA 1
ATOM 650 C C . ALA A 1 92 ? 15.087 -15.391 -5.744 1.00 43.34 92 ALA A C 1
ATOM 652 O O . ALA A 1 92 ? 15.030 -16.621 -5.728 1.00 43.34 92 ALA A O 1
ATOM 653 N N . VAL A 1 93 ? 14.705 -14.674 -6.803 1.00 45.16 93 VAL A N 1
ATOM 654 C CA . VAL A 1 93 ? 14.562 -15.262 -8.135 1.00 45.16 93 VAL A CA 1
ATOM 655 C C . VAL A 1 93 ? 15.980 -15.562 -8.615 1.00 45.16 93 VAL A C 1
ATOM 657 O O . VAL A 1 93 ? 16.557 -14.893 -9.467 1.00 45.16 93 VAL A O 1
ATOM 660 N N . ALA A 1 94 ? 16.572 -16.604 -8.037 1.00 47.69 94 ALA A N 1
ATOM 661 C CA . ALA A 1 94 ? 17.708 -17.308 -8.594 1.00 47.69 94 ALA A CA 1
ATOM 662 C C . ALA A 1 94 ? 17.217 -18.154 -9.781 1.00 47.69 94 ALA A C 1
ATOM 664 O O . ALA A 1 94 ? 17.370 -19.369 -9.808 1.00 47.69 94 ALA A O 1
ATOM 665 N N . VAL A 1 95 ? 16.612 -17.516 -10.785 1.00 49.38 95 VAL A N 1
ATOM 666 C CA . VAL A 1 95 ? 16.247 -18.161 -12.053 1.00 49.38 95 VAL A CA 1
ATOM 667 C C . VAL A 1 95 ? 17.073 -17.524 -13.159 1.00 49.38 95 VAL A C 1
ATOM 669 O O . VAL A 1 95 ? 16.551 -16.918 -14.087 1.00 49.38 95 VAL A O 1
ATOM 672 N N . ARG A 1 96 ? 18.408 -17.619 -13.053 1.00 42.19 96 ARG A N 1
ATOM 673 C CA . ARG A 1 96 ? 19.282 -17.397 -14.221 1.00 42.19 96 ARG A CA 1
ATOM 674 C C . ARG A 1 96 ? 20.703 -17.961 -14.134 1.00 42.19 96 ARG A C 1
ATOM 676 O O . ARG A 1 96 ? 21.632 -17.368 -14.671 1.00 42.19 96 ARG A O 1
ATOM 683 N N . ARG A 1 97 ? 20.898 -19.134 -13.516 1.00 41.53 97 ARG A N 1
ATOM 684 C CA . ARG A 1 97 ? 22.189 -19.853 -13.588 1.00 41.53 97 ARG A CA 1
ATOM 685 C C . ARG A 1 97 ? 22.068 -21.382 -13.513 1.00 41.53 97 ARG A C 1
ATOM 687 O O . ARG A 1 97 ? 22.732 -22.011 -12.705 1.00 41.53 97 ARG A O 1
ATOM 694 N N . LEU A 1 98 ? 21.249 -22.003 -14.367 1.00 45.53 98 LEU A N 1
ATOM 695 C CA . LEU A 1 98 ? 21.274 -23.473 -14.517 1.00 45.53 98 LEU A CA 1
ATOM 696 C C . LEU A 1 98 ? 21.333 -24.007 -15.958 1.00 45.53 98 LEU A C 1
ATOM 698 O O . LEU A 1 98 ? 21.320 -25.220 -16.138 1.00 45.53 98 LEU A O 1
ATOM 702 N N . THR A 1 99 ? 21.503 -23.169 -16.987 1.00 43.00 99 THR A N 1
ATOM 703 C CA . THR A 1 99 ? 21.654 -23.670 -18.373 1.00 43.00 99 THR A CA 1
ATOM 704 C C . THR A 1 99 ? 22.986 -23.366 -19.058 1.00 43.00 99 THR A C 1
ATOM 706 O O . THR A 1 99 ? 23.235 -23.922 -20.121 1.00 43.00 99 THR A O 1
ATOM 709 N N . SER A 1 100 ? 23.919 -22.621 -18.456 1.00 45.56 100 SER A N 1
ATOM 710 C CA . SER A 1 100 ? 25.251 -22.414 -19.061 1.00 45.56 100 SER A CA 1
ATOM 711 C C . SER A 1 100 ? 26.283 -23.511 -18.744 1.00 45.56 100 SER A C 1
ATOM 713 O O . SER A 1 100 ? 27.409 -23.446 -19.223 1.00 45.56 100 SER A O 1
ATOM 715 N N . GLY A 1 101 ? 25.916 -24.545 -17.976 1.00 43.12 101 GLY A N 1
ATOM 716 C CA . GLY A 1 101 ? 26.809 -25.660 -17.619 1.00 43.12 101 GLY A CA 1
ATOM 717 C C . GLY A 1 101 ? 26.636 -26.944 -18.443 1.00 43.12 101 GLY A C 1
ATOM 718 O O . GLY A 1 101 ? 27.397 -27.891 -18.259 1.00 43.12 101 GLY A O 1
ATOM 719 N N . CYS A 1 102 ? 25.656 -27.017 -19.351 1.00 37.88 102 CYS A N 1
ATOM 720 C CA . CYS A 1 102 ? 25.355 -28.241 -20.108 1.00 37.88 102 CYS A CA 1
ATOM 721 C C . CYS A 1 102 ? 26.049 -28.278 -21.482 1.00 37.88 102 CYS A C 1
ATOM 723 O O . CYS A 1 102 ? 25.454 -28.661 -22.482 1.00 37.88 102 CYS A O 1
ATOM 725 N N . ALA A 1 103 ? 27.319 -27.872 -21.534 1.00 45.53 103 ALA A N 1
ATOM 726 C CA . ALA A 1 103 ? 28.146 -27.922 -22.743 1.00 45.53 103 ALA A CA 1
ATOM 727 C C . ALA A 1 103 ? 29.231 -29.016 -22.687 1.00 45.53 103 ALA A C 1
ATOM 729 O O . ALA A 1 103 ? 30.221 -28.946 -23.408 1.00 45.53 103 ALA A O 1
ATOM 730 N N . SER A 1 104 ? 29.069 -30.057 -21.857 1.00 41.88 104 SER A N 1
ATOM 731 C CA . SER A 1 104 ? 29.921 -31.250 -21.957 1.00 41.88 104 SER A CA 1
ATOM 732 C C . SER A 1 104 ? 29.094 -32.537 -22.010 1.00 41.88 104 SER A C 1
ATOM 734 O O . SER A 1 104 ? 28.378 -32.920 -21.086 1.00 41.88 104 SER A O 1
ATOM 736 N N . ALA A 1 105 ? 29.189 -33.208 -23.155 1.00 48.66 105 ALA A N 1
ATOM 737 C CA . ALA A 1 105 ? 28.372 -34.326 -23.613 1.00 48.66 105 ALA A CA 1
ATOM 738 C C . ALA A 1 105 ? 28.581 -35.666 -22.860 1.00 48.66 105 ALA A C 1
ATOM 740 O O . ALA A 1 105 ? 28.539 -36.734 -23.467 1.00 48.66 105 ALA A O 1
ATOM 741 N N . ARG A 1 106 ? 28.789 -35.660 -21.534 1.00 43.06 106 ARG A N 1
ATOM 742 C CA . ARG A 1 106 ? 29.027 -36.887 -20.740 1.00 43.06 106 ARG A CA 1
ATOM 743 C C . ARG A 1 106 ? 27.976 -37.225 -19.673 1.00 43.06 106 ARG A C 1
ATOM 745 O O . ARG A 1 106 ? 27.991 -38.352 -19.1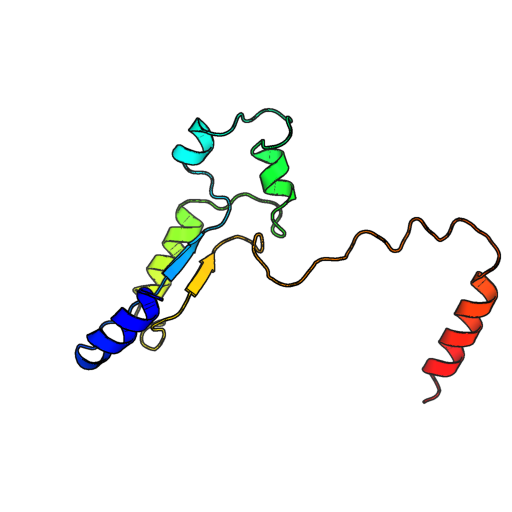85 1.00 43.06 106 ARG A O 1
ATOM 752 N N . SER A 1 107 ? 27.016 -36.350 -19.347 1.00 49.28 107 SER A N 1
ATOM 753 C CA . SER A 1 107 ? 26.062 -36.605 -18.238 1.00 49.28 107 SER A CA 1
ATOM 754 C C . SER A 1 107 ? 24.662 -37.112 -18.642 1.00 49.28 107 SER A C 1
ATOM 756 O O . SER A 1 107 ? 23.921 -37.607 -17.790 1.00 49.28 107 SER A O 1
ATOM 758 N N . ALA A 1 108 ? 24.306 -37.108 -19.933 1.00 48.91 108 ALA A N 1
ATOM 759 C CA . ALA A 1 108 ? 22.954 -37.462 -20.398 1.00 48.91 108 ALA A CA 1
ATOM 760 C C . ALA A 1 108 ? 22.520 -38.916 -20.092 1.00 48.91 108 ALA A C 1
ATOM 762 O O . ALA A 1 108 ? 21.325 -39.209 -20.022 1.00 48.91 108 ALA A O 1
ATOM 763 N N . ARG A 1 109 ? 23.468 -39.842 -19.873 1.00 50.25 109 ARG A N 1
ATOM 764 C CA . ARG A 1 109 ? 23.162 -41.219 -19.431 1.00 50.25 109 ARG A CA 1
ATOM 765 C C . ARG A 1 109 ? 22.828 -41.310 -17.938 1.00 50.25 109 ARG A C 1
ATOM 767 O O . ARG A 1 109 ? 21.991 -42.126 -17.565 1.00 50.25 109 ARG A O 1
ATOM 774 N N . LYS A 1 110 ? 23.411 -40.449 -17.095 1.00 45.50 110 LYS A N 1
ATOM 775 C CA . LYS A 1 110 ? 23.169 -40.446 -15.642 1.00 45.50 110 LYS A CA 1
ATOM 776 C C . LYS A 1 110 ? 21.803 -39.841 -15.290 1.00 45.50 110 LYS A C 1
ATOM 778 O O . LYS A 1 110 ? 21.102 -40.409 -14.460 1.00 45.50 110 LYS A O 1
ATOM 783 N N . CYS A 1 111 ? 21.364 -38.790 -15.992 1.00 46.44 111 CYS A N 1
ATOM 784 C CA . CYS A 1 111 ? 20.034 -38.196 -15.774 1.00 46.44 111 CYS A CA 1
ATOM 785 C C . CYS A 1 111 ? 18.878 -39.149 -16.121 1.00 46.44 111 CYS A C 1
ATOM 787 O O . CYS A 1 111 ? 17.910 -39.239 -15.368 1.00 46.44 111 CYS A O 1
ATOM 789 N N . ARG A 1 112 ? 18.990 -39.931 -17.206 1.00 51.50 112 ARG A N 1
ATOM 790 C CA . ARG A 1 112 ? 17.957 -40.925 -17.562 1.00 51.50 112 ARG A CA 1
ATOM 791 C C . ARG A 1 112 ? 17.855 -42.088 -16.569 1.00 51.50 112 ARG A C 1
ATOM 793 O O . ARG A 1 112 ? 16.790 -42.689 -16.461 1.00 51.50 112 ARG A O 1
ATOM 800 N N . ALA A 1 113 ? 18.933 -42.400 -15.848 1.00 52.94 113 ALA A N 1
ATOM 801 C CA . ALA A 1 113 ? 18.944 -43.442 -14.820 1.00 52.94 113 ALA A CA 1
ATOM 802 C C . ALA A 1 113 ? 18.369 -42.969 -13.472 1.00 52.94 113 ALA A C 1
ATOM 804 O O . ALA A 1 113 ? 17.951 -43.802 -12.669 1.00 52.94 113 ALA A O 1
ATOM 805 N N . TRP A 1 114 ? 18.349 -41.655 -13.228 1.00 48.22 114 TRP A N 1
ATOM 806 C CA . TRP A 1 114 ? 17.732 -41.058 -12.043 1.00 48.22 114 TRP A CA 1
ATOM 807 C C . TRP A 1 114 ? 16.217 -40.893 -12.232 1.00 48.22 114 TRP A C 1
ATOM 809 O O . TRP A 1 114 ? 15.451 -41.335 -11.383 1.00 48.22 114 TRP A O 1
ATOM 819 N N . HIS A 1 115 ? 15.779 -40.405 -13.401 1.00 44.38 115 HIS A N 1
ATOM 820 C CA . HIS A 1 115 ? 14.351 -40.228 -13.707 1.00 44.38 115 HIS A CA 1
ATOM 821 C C . HIS A 1 115 ? 13.524 -41.521 -13.621 1.00 44.38 115 HIS A C 1
ATOM 823 O O . HIS A 1 115 ? 12.386 -41.476 -13.173 1.00 44.38 115 HIS A O 1
ATOM 829 N N . ARG A 1 116 ? 14.085 -42.683 -13.990 1.00 48.62 116 ARG A N 1
ATOM 830 C CA . ARG A 1 116 ? 13.357 -43.963 -13.874 1.00 48.62 116 ARG A CA 1
ATOM 831 C C . ARG A 1 116 ? 13.200 -44.461 -12.439 1.00 48.62 116 ARG A C 1
ATOM 833 O O . ARG A 1 116 ? 12.246 -45.165 -12.166 1.00 48.62 116 ARG A O 1
ATOM 840 N N . ARG A 1 117 ? 14.094 -44.095 -11.513 1.00 46.22 117 ARG A N 1
ATOM 841 C CA . ARG A 1 117 ? 13.996 -44.543 -10.109 1.00 46.22 117 ARG A CA 1
ATOM 842 C C . ARG A 1 117 ? 13.040 -43.700 -9.268 1.00 46.22 117 ARG A C 1
ATOM 844 O O . ARG A 1 117 ? 12.668 -44.139 -8.189 1.00 46.22 117 ARG A O 1
ATOM 851 N N . ALA A 1 118 ? 12.676 -42.509 -9.739 1.00 44.53 118 ALA A N 1
ATOM 852 C CA . ALA A 1 118 ? 11.794 -41.588 -9.026 1.00 44.53 118 ALA A CA 1
ATOM 853 C C . ALA A 1 118 ? 10.303 -41.747 -9.387 1.00 44.53 118 ALA A C 1
ATOM 855 O O . ALA A 1 118 ? 9.474 -41.163 -8.705 1.00 44.53 118 ALA A O 1
ATOM 856 N N . CYS A 1 119 ? 9.963 -42.518 -10.429 1.00 43.03 119 CYS A N 1
ATOM 857 C CA . CYS A 1 119 ? 8.571 -42.800 -10.815 1.00 43.03 119 CYS A CA 1
ATOM 858 C C . CYS A 1 119 ? 8.009 -44.113 -10.238 1.00 43.03 119 CYS A C 1
ATOM 860 O O . CYS A 1 119 ? 6.798 -44.285 -10.260 1.00 43.03 119 CYS A O 1
ATOM 862 N N . ASP A 1 120 ? 8.858 -45.009 -9.719 1.00 45.88 120 ASP A N 1
ATOM 863 C CA . ASP A 1 120 ? 8.451 -46.314 -9.161 1.00 45.88 120 ASP A CA 1
ATOM 864 C C . ASP A 1 120 ? 8.418 -46.320 -7.612 1.00 45.88 120 ASP A C 1
ATOM 866 O O . ASP A 1 120 ? 8.689 -47.341 -6.974 1.00 45.88 120 ASP A O 1
ATOM 870 N N . ARG A 1 121 ? 8.123 -45.177 -6.980 1.00 41.50 121 ARG A N 1
ATOM 871 C CA . ARG A 1 121 ? 7.774 -45.099 -5.552 1.00 41.50 121 ARG A CA 1
ATOM 872 C C . ARG A 1 121 ? 6.596 -44.174 -5.322 1.00 41.50 121 ARG A C 1
ATOM 874 O O . ARG A 1 121 ? 6.624 -43.066 -5.898 1.00 41.50 121 ARG A O 1
#

pLDDT: mean 75.47, std 21.36, range [37.34, 97.94]

Secondary structure (DSSP, 8-state):
-HHHHHHHHHGGGT----EEEE-SB--HHHHHHS-SSSSTTSHHHHHHHSTTSS-B-HHHHHHHHHHHHSGGGTT--S-EEEESTTTT-SS----SSSSTT--STTSHHHHHHHHTTSS--

Foldseek 3Di:
DVQQVVQVVCVVVLDAGEAEAEAQEPDVVLPVVADCDPDPRHLQNSLCLQPQSHHHYPVLVVVVVVCCVDPVVSVPHSYYHYSHNCNPDPDPPPPPPDPVPPPDPDCPVVVVVVVVVVVPD